Protein AF-A0A0C9TVZ3-F1 (afdb_monomer)

Solvent-accessible surface area (backbone atoms only — not comparable to full-atom values): 5571 Å² total; per-residue (Å²): 134,85,80,77,77,83,85,80,84,79,76,74,79,65,72,85,53,88,72,75,90,47,65,20,92,52,36,73,65,40,35,55,54,34,53,52,57,55,55,73,67,63,85,50,60,73,74,57,40,59,56,57,66,70,55,61,47,39,56,56,42,19,50,74,44,35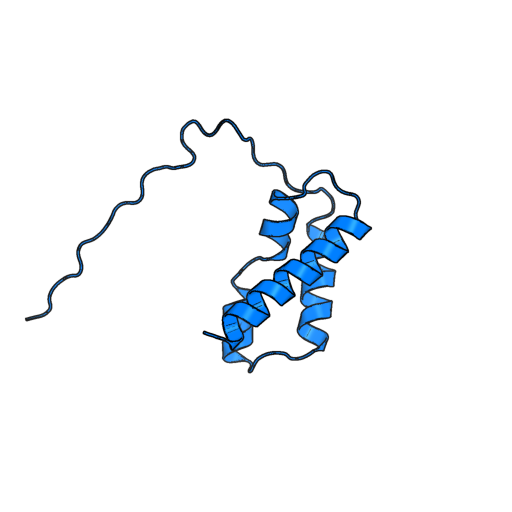,84,59,55,63,71,55,46,40,53,47,24,46,49,48,44,50,53,52,48,51,53,66,75,74,111

Nearest PDB structures (foldseek):
  8h72-assembly1_A  TM=9.235E-01  e=1.021E-03  Dendrothele bispora CBS 962.96
  7ofl-assembly1_B  TM=9.275E-01  e=3.380E-03  Coniophora puteana RWD-64-598 SS2
  8h72-assembly1_B  TM=9.155E-01  e=7.667E-03  Dendrothele bispora CBS 962.96
  4okm-assembly4_D  TM=8.765E-01  e=2.101E-02  Streptomyces pristinaespiralis ATCC 25486
  4okz-assembly3_C  TM=8.724E-01  e=4.200E-02  Streptomyces pristinaespiralis ATCC 25486

pLDDT: mean 92.96, std 8.46, range [46.78, 98.75]

Radius of gyration: 16.87 Å; Cα contacts (8 Å, |Δi|>4): 57; chains: 1; bounding box: 43×24×45 Å

Sequence (91 aa):
KTTMSPMILLPDVLAGCPCMPNISRFHDEVAVEARGWMHSYNPLPPVAQMKFNRDDFPLVTSLTYPTVSRPQLRLCADFTIWFFLFDHITD

Secondary structure (DSSP, 8-state):
---PPPPPPPP-SSTT-S------TTHHHHHHHHHHHHHHT--S-HHHHHHHTTS-HHHHHHHHSTTS-HH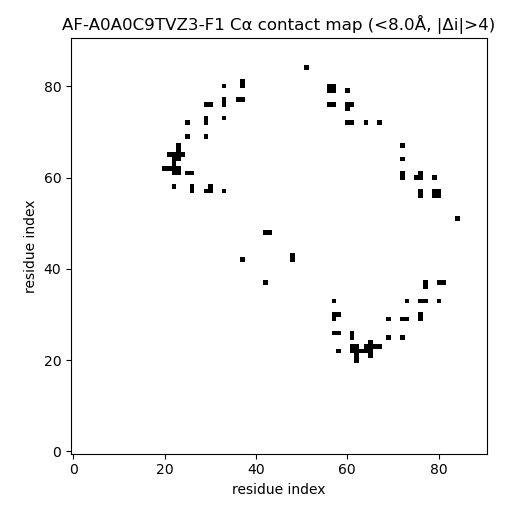HHHHHHHHHHHHHHHHHHH-

Organism: Sphaerobolus stellatus (strain SS14) (NCBI:txid990650)

Mean predicted aligned error: 4.83 Å

Foldseek 3Di:
DDDDDDDDDDDPPVVVPPDDFAFAPLLVVLQVVLLVVVVVVVLDDPVLVVVLVVDRLSRVLRRVPRPDDNVVSNVSSNVSSVVVSVVVVVD

InterPro domains:
  IPR008949 Isoprenoid synthase domain superfamily [G3DSA:1.10.600.10] (3-91)
  IPR008949 Isoprenoid synthase domain superfamily [SSF48576] (24-91)

Structure (mmCIF, N/CA/C/O backbone):
data_AF-A0A0C9TVZ3-F1
#
_entry.id   AF-A0A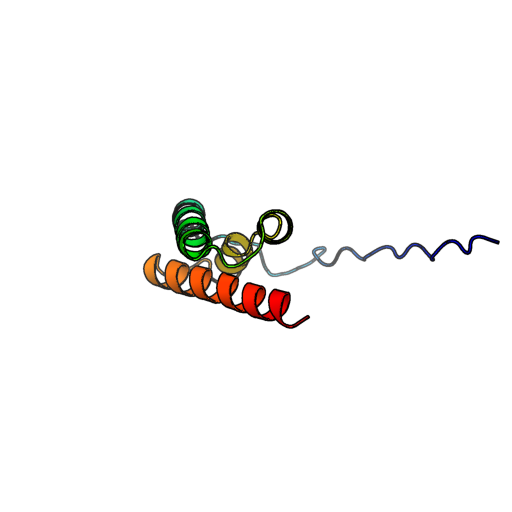0C9TVZ3-F1
#
loop_
_atom_site.group_PDB
_atom_site.id
_atom_site.type_symbol
_atom_site.label_atom_id
_atom_site.label_alt_id
_atom_site.label_comp_id
_atom_site.label_asym_id
_atom_site.label_entity_id
_atom_site.label_seq_id
_atom_site.pdbx_PDB_ins_code
_atom_site.Cartn_x
_atom_site.Cart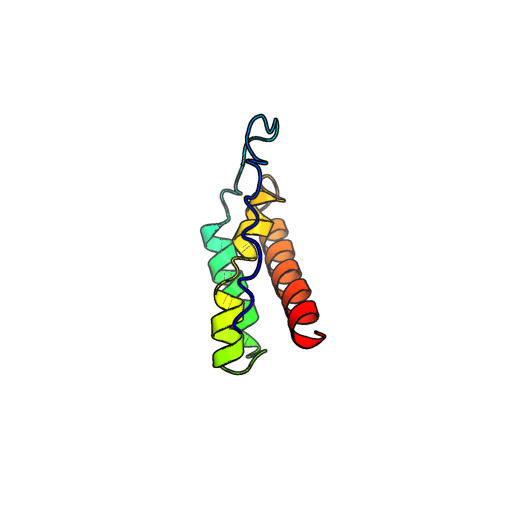n_y
_atom_site.Cartn_z
_atom_site.occupancy
_atom_site.B_iso_or_equiv
_atom_site.auth_seq_id
_atom_site.auth_comp_id
_atom_site.auth_asym_id
_atom_site.auth_atom_id
_atom_site.pdbx_PDB_model_num
ATOM 1 N N . LYS A 1 1 ? 28.423 6.508 32.527 1.00 46.78 1 LYS A N 1
ATOM 2 C CA . LYS A 1 1 ? 27.077 6.340 33.125 1.00 46.78 1 LYS A CA 1
ATOM 3 C C . LYS A 1 1 ? 26.100 6.176 31.974 1.00 46.78 1 LYS A C 1
ATOM 5 O O . LYS A 1 1 ? 25.851 7.150 31.283 1.00 46.78 1 LYS A O 1
ATOM 10 N N . THR A 1 2 ? 25.652 4.955 31.704 1.00 54.81 2 THR A N 1
ATOM 11 C CA . THR A 1 2 ? 24.687 4.671 30.636 1.00 54.81 2 THR A CA 1
ATOM 12 C C . THR A 1 2 ? 23.301 4.975 31.189 1.00 54.81 2 THR A C 1
ATOM 14 O O . THR A 1 2 ? 22.827 4.273 32.078 1.00 54.81 2 THR A O 1
ATOM 17 N N . THR A 1 3 ? 22.690 6.073 30.762 1.00 65.06 3 THR A N 1
ATOM 18 C CA . THR A 1 3 ? 21.290 6.381 31.070 1.00 65.06 3 THR A CA 1
ATOM 19 C C . THR A 1 3 ? 20.406 5.388 30.323 1.00 65.06 3 THR A C 1
ATOM 21 O O . THR A 1 3 ? 20.398 5.390 29.095 1.00 65.06 3 THR A O 1
ATOM 24 N N . MET A 1 4 ? 19.700 4.514 31.047 1.00 72.00 4 MET A N 1
ATOM 25 C CA . MET A 1 4 ? 18.633 3.704 30.458 1.00 72.00 4 MET A CA 1
ATOM 26 C C . MET A 1 4 ? 17.524 4.639 29.978 1.00 72.00 4 MET A C 1
ATOM 28 O O . MET A 1 4 ? 16.993 5.419 30.770 1.00 72.00 4 MET A O 1
ATOM 32 N N . SER A 1 5 ? 17.181 4.562 28.694 1.00 80.06 5 SER A N 1
ATOM 33 C CA . SER A 1 5 ? 15.984 5.219 28.178 1.00 80.06 5 SER A CA 1
ATOM 34 C C . SER A 1 5 ? 14.752 4.645 28.888 1.00 80.06 5 SER A C 1
ATOM 36 O O . SER A 1 5 ? 14.672 3.425 29.059 1.00 80.06 5 SER A O 1
ATOM 38 N N . PRO A 1 6 ? 13.801 5.486 29.326 1.00 84.00 6 PRO A N 1
ATOM 39 C CA . PRO A 1 6 ? 12.586 5.005 29.966 1.00 84.00 6 PRO A CA 1
ATOM 40 C C . PRO A 1 6 ? 11.790 4.136 28.986 1.00 84.00 6 PRO A C 1
ATOM 42 O O . PRO A 1 6 ? 11.572 4.515 27.836 1.00 84.00 6 PRO A O 1
ATOM 45 N N . MET A 1 7 ? 11.370 2.958 29.445 1.00 88.44 7 MET A N 1
ATOM 46 C CA . MET A 1 7 ? 10.497 2.068 28.685 1.00 88.44 7 MET A CA 1
ATOM 47 C C . MET A 1 7 ? 9.068 2.613 28.743 1.00 88.44 7 MET A C 1
ATOM 49 O O . MET A 1 7 ? 8.523 2.804 29.829 1.00 88.44 7 MET A O 1
ATOM 53 N N . ILE A 1 8 ? 8.472 2.869 27.581 1.00 91.81 8 ILE A N 1
ATOM 54 C CA . ILE A 1 8 ? 7.083 3.320 27.456 1.00 91.81 8 ILE A CA 1
ATOM 55 C C . ILE A 1 8 ? 6.237 2.114 27.045 1.00 91.81 8 ILE A C 1
ATOM 57 O O . ILE A 1 8 ? 6.523 1.477 26.033 1.00 91.81 8 ILE A O 1
ATOM 61 N N . LEU A 1 9 ? 5.201 1.804 27.825 1.00 93.69 9 LEU A N 1
ATOM 62 C CA . LEU A 1 9 ? 4.196 0.808 27.460 1.00 93.69 9 LEU A CA 1
ATOM 63 C C . LEU A 1 9 ? 3.104 1.493 26.631 1.00 93.69 9 LEU A C 1
ATOM 65 O O . LEU A 1 9 ? 2.467 2.431 27.112 1.00 93.69 9 LEU A O 1
ATOM 69 N N . LEU A 1 10 ? 2.890 1.033 25.398 1.00 93.25 10 LEU A N 1
ATOM 70 C CA . LEU A 1 10 ? 1.772 1.507 24.584 1.00 93.25 10 LEU A CA 1
ATOM 71 C C . LEU A 1 10 ? 0.454 0.929 25.129 1.00 93.25 10 LEU A C 1
ATOM 73 O O . LEU A 1 10 ? 0.414 -0.260 25.458 1.00 93.25 10 LEU A O 1
ATOM 77 N N . PRO A 1 11 ? -0.619 1.735 25.236 1.00 93.56 11 PRO A N 1
ATOM 78 C CA . PRO A 1 11 ? -1.933 1.214 25.584 1.00 93.56 11 PRO A CA 1
ATOM 79 C C . PRO A 1 11 ? -2.470 0.319 24.462 1.00 93.56 11 PRO A C 1
ATOM 81 O O . PRO A 1 11 ? -2.120 0.491 23.293 1.00 93.56 11 PRO A O 1
ATOM 84 N N . ASP A 1 12 ? -3.362 -0.609 24.809 1.00 91.50 12 ASP A N 1
ATOM 85 C CA . ASP A 1 12 ? -4.128 -1.347 23.808 1.00 91.50 12 ASP A CA 1
ATOM 86 C C . ASP A 1 12 ? -5.151 -0.405 23.159 1.00 91.50 12 ASP A C 1
ATOM 88 O O . ASP A 1 12 ? -6.214 -0.130 23.711 1.00 91.50 12 ASP A O 1
ATOM 92 N N . VAL A 1 13 ? -4.796 0.123 21.988 1.00 89.19 13 VAL A N 1
ATOM 93 C CA . VAL A 1 13 ? -5.647 1.029 21.202 1.00 89.19 13 VAL A CA 1
ATOM 94 C C . VAL A 1 13 ? -6.730 0.296 20.407 1.00 89.19 13 VAL A C 1
ATOM 96 O O . VAL A 1 13 ? -7.593 0.941 19.814 1.00 89.19 13 VAL A O 1
ATOM 99 N N . LEU A 1 14 ? -6.687 -1.039 20.370 1.00 89.06 14 LEU A N 1
ATOM 100 C CA . LEU A 1 14 ? -7.688 -1.865 19.698 1.00 89.06 14 LEU A CA 1
ATOM 101 C C . LEU A 1 14 ? -8.775 -2.340 20.669 1.00 89.06 14 LEU A C 1
ATOM 103 O O . LEU A 1 14 ? -9.880 -2.666 20.226 1.00 89.06 14 LEU A O 1
ATOM 107 N N . ALA A 1 15 ? -8.503 -2.329 21.977 1.00 91.50 15 ALA A N 1
ATOM 108 C CA . ALA A 1 15 ? -9.491 -2.599 23.014 1.00 91.50 15 ALA A CA 1
ATOM 109 C C . ALA A 1 15 ? -10.711 -1.671 22.868 1.00 91.50 15 ALA A C 1
ATOM 111 O O . ALA A 1 15 ? -10.640 -0.464 23.089 1.00 91.50 15 ALA A O 1
ATOM 112 N N . GLY A 1 16 ? -11.856 -2.249 22.497 1.00 87.19 16 GLY A N 1
ATOM 113 C CA . GLY A 1 16 ? -13.106 -1.509 22.314 1.00 87.19 16 GLY A CA 1
ATOM 114 C C . GLY A 1 16 ? -13.208 -0.722 21.003 1.00 87.19 16 GLY A C 1
ATOM 115 O O . GLY A 1 16 ? -14.128 0.083 20.865 1.00 87.19 16 GLY A O 1
ATOM 116 N N . CYS A 1 17 ? -12.311 -0.944 20.036 1.00 87.00 17 CYS A N 1
ATOM 117 C CA . CYS A 1 17 ? -12.423 -0.321 18.720 1.00 87.00 17 CYS A CA 1
ATOM 118 C C . CYS A 1 17 ? -13.727 -0.775 18.025 1.00 87.00 17 CYS A C 1
ATOM 120 O O . CYS A 1 17 ? -13.910 -1.975 17.807 1.00 87.00 17 CYS A O 1
ATOM 122 N N . PRO A 1 18 ? -14.638 0.147 17.650 1.00 89.31 18 PRO A N 1
ATOM 123 C CA . PRO A 1 18 ? -15.896 -0.212 16.989 1.00 89.31 18 PRO A CA 1
ATOM 124 C C . PRO A 1 18 ? -15.690 -0.639 15.527 1.00 89.31 18 PRO A C 1
ATOM 126 O O . PRO A 1 18 ? -16.589 -1.211 14.910 1.00 89.31 18 PRO A O 1
ATOM 129 N N . CYS A 1 19 ? -14.520 -0.343 14.958 1.00 84.00 19 CYS A N 1
ATOM 130 C CA . CYS A 1 19 ? -14.180 -0.656 13.581 1.00 84.00 19 CYS A CA 1
ATOM 131 C C . CYS A 1 19 ? -13.629 -2.081 13.498 1.00 84.00 19 CYS A C 1
ATOM 133 O O . CYS A 1 19 ? -12.478 -2.335 13.852 1.00 84.00 19 CYS A O 1
ATOM 135 N N . MET A 1 20 ? -14.440 -3.007 12.989 1.00 85.38 20 MET A N 1
ATOM 136 C CA . MET A 1 20 ? -13.970 -4.354 12.675 1.00 85.38 20 MET A CA 1
ATOM 137 C C . MET A 1 20 ? -13.013 -4.306 11.477 1.00 85.38 20 MET A C 1
ATOM 139 O O . MET A 1 20 ? -13.385 -3.748 10.439 1.00 85.38 20 MET A O 1
ATOM 143 N N . PRO A 1 21 ? -11.809 -4.899 11.576 1.00 85.81 21 PRO A N 1
ATOM 144 C CA . PRO A 1 21 ? -10.904 -4.989 10.443 1.00 85.81 21 PRO A CA 1
ATOM 145 C C . PRO A 1 21 ? -11.579 -5.726 9.289 1.00 85.81 21 PRO A C 1
ATOM 147 O O . PRO A 1 21 ? -12.135 -6.811 9.462 1.00 85.81 21 PRO A O 1
ATOM 150 N N . ASN A 1 22 ? -11.511 -5.137 8.103 1.00 93.69 22 ASN A N 1
ATOM 151 C CA . ASN A 1 22 ? -11.929 -5.768 6.865 1.00 93.69 22 ASN A CA 1
ATOM 152 C C . ASN A 1 22 ? -10.807 -5.567 5.856 1.00 93.69 22 ASN A C 1
ATOM 154 O O . ASN A 1 22 ? -10.290 -4.460 5.725 1.00 93.69 22 ASN A O 1
ATOM 158 N N . ILE A 1 23 ? -10.428 -6.632 5.164 1.00 97.50 23 ILE A N 1
ATOM 159 C CA . ILE A 1 23 ? -9.397 -6.599 4.136 1.00 97.50 23 ILE A CA 1
ATOM 160 C C . ILE A 1 23 ? -10.052 -6.838 2.784 1.00 97.50 23 ILE A C 1
ATOM 162 O O . ILE A 1 23 ? -10.937 -7.685 2.647 1.00 97.50 23 ILE A O 1
ATOM 166 N N . SER A 1 24 ? -9.628 -6.091 1.767 1.00 98.00 24 SER A N 1
ATOM 167 C CA . SER A 1 24 ? -10.113 -6.343 0.416 1.00 98.00 24 SER A CA 1
ATOM 168 C C . SER A 1 24 ? -9.807 -7.775 -0.026 1.00 98.00 24 SER A C 1
ATOM 170 O O . SER A 1 24 ? -8.674 -8.240 0.073 1.00 98.00 24 SER A O 1
ATOM 172 N N . ARG A 1 25 ? -10.799 -8.451 -0.618 1.00 98.12 25 ARG A N 1
ATOM 173 C CA . ARG A 1 25 ? -10.636 -9.790 -1.219 1.00 98.12 25 ARG A CA 1
ATOM 174 C C . ARG A 1 25 ? -9.603 -9.846 -2.351 1.00 98.12 25 ARG A C 1
ATOM 176 O O . ARG A 1 25 ? -9.211 -10.928 -2.761 1.00 98.12 25 ARG A O 1
ATOM 183 N N . PHE A 1 26 ? -9.222 -8.687 -2.888 1.00 98.50 26 PHE A N 1
ATOM 184 C CA . PHE A 1 26 ? -8.247 -8.549 -3.968 1.00 98.50 26 PHE A CA 1
ATOM 185 C C . PHE A 1 26 ? -6.822 -8.283 -3.447 1.00 98.50 26 PHE A C 1
ATOM 187 O O . PHE A 1 26 ? -5.934 -7.986 -4.242 1.00 98.50 26 PHE A O 1
ATOM 194 N N . HIS A 1 27 ? -6.598 -8.350 -2.127 1.00 98.25 27 HIS A N 1
ATOM 195 C CA . HIS A 1 27 ? -5.319 -8.018 -1.496 1.00 98.25 27 HIS A CA 1
ATOM 196 C C . HIS A 1 27 ? -4.140 -8.785 -2.102 1.00 98.25 27 HIS A C 1
ATOM 198 O O . HIS A 1 27 ? -3.201 -8.155 -2.583 1.00 98.25 27 HIS A O 1
ATOM 204 N N . ASP A 1 28 ? -4.206 -10.118 -2.119 1.00 98.19 28 ASP A N 1
ATOM 205 C CA . ASP A 1 28 ? -3.064 -10.956 -2.498 1.00 98.19 28 ASP A CA 1
ATOM 206 C C . ASP A 1 28 ? -2.597 -10.674 -3.933 1.00 98.19 28 ASP A C 1
ATOM 208 O O . ASP A 1 28 ? -1.405 -10.482 -4.182 1.00 98.19 28 ASP A O 1
ATOM 212 N N . GLU A 1 29 ? -3.536 -10.582 -4.882 1.00 98.06 29 GLU A N 1
ATOM 213 C CA . GLU A 1 29 ? -3.209 -10.296 -6.282 1.00 98.06 29 GLU A CA 1
ATOM 214 C C . GLU A 1 29 ? -2.677 -8.869 -6.477 1.00 98.06 29 GLU A C 1
ATOM 216 O O . GLU A 1 29 ? -1.659 -8.674 -7.146 1.00 98.06 29 GLU A O 1
ATOM 221 N N . VAL A 1 30 ? -3.307 -7.868 -5.851 1.00 98.44 30 VAL A N 1
ATOM 222 C CA . VAL A 1 30 ? -2.895 -6.467 -5.992 1.00 98.44 30 VAL A CA 1
ATOM 223 C C . VAL A 1 30 ? -1.538 -6.233 -5.335 1.00 98.44 30 VAL A C 1
ATOM 225 O O . VAL A 1 30 ? -0.715 -5.505 -5.893 1.00 98.44 30 VAL A O 1
ATOM 228 N N . ALA A 1 31 ? -1.267 -6.868 -4.194 1.00 97.94 31 ALA A N 1
ATOM 229 C CA . ALA A 1 31 ? 0.000 -6.739 -3.487 1.00 97.94 31 ALA A CA 1
ATOM 230 C C . ALA A 1 31 ? 1.181 -7.239 -4.326 1.00 97.94 31 ALA A C 1
ATOM 232 O O . ALA A 1 31 ? 2.199 -6.548 -4.420 1.00 97.94 31 ALA A O 1
ATOM 233 N N . VAL A 1 32 ? 1.038 -8.399 -4.976 1.00 97.94 32 VAL A N 1
ATOM 234 C CA . VAL A 1 32 ? 2.071 -8.952 -5.868 1.00 97.94 32 VAL A CA 1
ATOM 235 C C . VAL A 1 32 ? 2.330 -8.013 -7.041 1.00 97.94 32 VAL A C 1
ATOM 237 O O . VAL A 1 32 ? 3.477 -7.635 -7.288 1.00 97.94 32 VAL A O 1
ATOM 240 N N . GLU A 1 33 ? 1.272 -7.584 -7.729 1.00 98.19 33 GLU A N 1
ATOM 241 C CA . GLU A 1 33 ? 1.403 -6.668 -8.861 1.00 98.19 33 GLU A CA 1
ATOM 242 C C . GLU 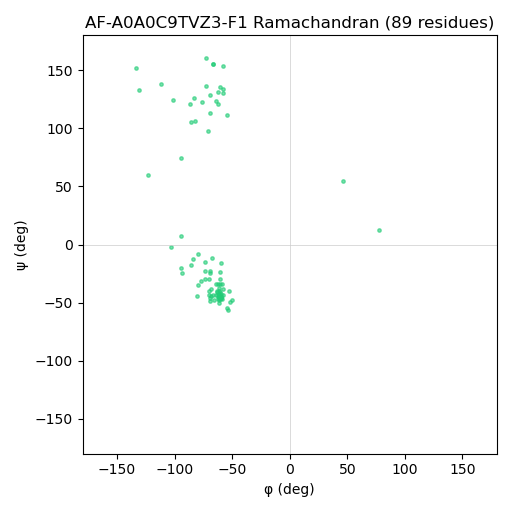A 1 33 ? 2.037 -5.326 -8.422 1.00 98.19 33 GLU A C 1
ATOM 244 O O . GLU A 1 33 ? 2.756 -4.693 -9.195 1.00 98.19 33 GLU A O 1
ATOM 249 N N . ALA A 1 34 ? 1.774 -4.846 -7.194 1.00 97.75 34 ALA A N 1
ATOM 250 C CA . ALA A 1 34 ? 2.097 -3.463 -6.781 1.00 97.75 34 ALA A CA 1
ATOM 251 C C . ALA A 1 34 ? 3.560 -3.366 -6.408 1.00 97.75 34 ALA A C 1
ATOM 253 O O . ALA A 1 34 ? 4.292 -2.502 -6.891 1.00 97.75 34 ALA A O 1
ATOM 254 N N . ARG A 1 35 ? 4.010 -4.366 -5.650 1.00 95.94 35 ARG A N 1
ATOM 255 C CA . ARG A 1 35 ? 5.426 -4.583 -5.380 1.00 95.94 35 ARG A CA 1
ATOM 256 C C . ARG A 1 35 ? 6.189 -4.804 -6.684 1.00 95.94 35 ARG A C 1
ATOM 258 O O . ARG A 1 35 ? 7.215 -4.167 -6.880 1.00 95.94 35 ARG A O 1
ATOM 265 N N . GLY A 1 36 ? 5.683 -5.645 -7.591 1.00 96.06 36 GLY A N 1
ATOM 266 C CA . GLY A 1 36 ? 6.323 -5.898 -8.887 1.00 96.06 36 GLY A CA 1
ATOM 267 C C . GLY A 1 36 ? 6.493 -4.629 -9.726 1.00 96.06 36 GLY A C 1
ATOM 268 O O . GLY A 1 36 ? 7.586 -4.354 -10.223 1.00 96.06 36 GLY A O 1
ATOM 269 N N . TRP A 1 37 ? 5.436 -3.821 -9.825 1.00 96.25 37 TRP A N 1
ATOM 270 C CA . TRP A 1 37 ? 5.477 -2.541 -10.526 1.00 96.25 37 TRP A CA 1
ATOM 271 C C . TRP A 1 37 ? 6.467 -1.567 -9.880 1.00 96.25 37 TRP A C 1
ATOM 273 O O . TRP A 1 37 ? 7.323 -1.039 -10.587 1.00 96.25 37 TRP A O 1
ATOM 283 N N . MET A 1 38 ? 6.453 -1.405 -8.552 1.00 94.38 38 MET A N 1
ATOM 284 C CA . MET A 1 38 ? 7.425 -0.548 -7.862 1.00 94.38 38 MET A CA 1
ATOM 285 C C . MET A 1 38 ? 8.870 -1.031 -8.061 1.00 94.38 38 MET A C 1
ATOM 287 O O . MET A 1 38 ? 9.758 -0.243 -8.384 1.00 94.38 38 MET A O 1
ATOM 291 N N . HIS A 1 39 ? 9.115 -2.336 -7.935 1.00 93.50 39 HIS A N 1
ATOM 292 C CA . HIS A 1 39 ? 10.440 -2.924 -8.131 1.00 93.50 39 HIS A CA 1
ATOM 293 C C . HIS A 1 39 ? 10.990 -2.705 -9.541 1.00 93.50 39 HIS A C 1
ATOM 295 O O . HIS A 1 39 ? 12.204 -2.569 -9.693 1.00 93.50 39 HIS A O 1
ATOM 301 N N . SER A 1 40 ? 10.126 -2.611 -10.556 1.00 95.81 40 SER A N 1
ATOM 302 C CA . SER A 1 40 ? 10.554 -2.379 -11.941 1.00 95.81 40 SER A CA 1
ATOM 303 C C . SER A 1 40 ? 11.319 -1.060 -12.135 1.00 95.81 40 SER A C 1
ATOM 305 O O . SER A 1 40 ? 12.150 -0.967 -13.038 1.00 95.81 40 SER A O 1
ATOM 307 N N . TYR A 1 41 ? 11.112 -0.072 -11.256 1.00 95.19 41 TYR A N 1
ATOM 308 C CA . TYR A 1 41 ? 11.805 1.218 -11.309 1.00 95.19 41 TYR A CA 1
ATOM 309 C C . TYR A 1 41 ? 13.183 1.208 -10.643 1.00 95.19 41 TYR A C 1
ATOM 311 O O . TYR A 1 41 ? 13.940 2.152 -10.839 1.00 95.19 41 TYR A O 1
ATOM 319 N N . ASN A 1 42 ? 13.520 0.167 -9.871 1.00 94.19 42 ASN A N 1
ATOM 320 C CA . ASN A 1 42 ? 14.732 0.111 -9.042 1.00 94.19 42 ASN A CA 1
ATOM 321 C C . ASN A 1 42 ? 14.952 1.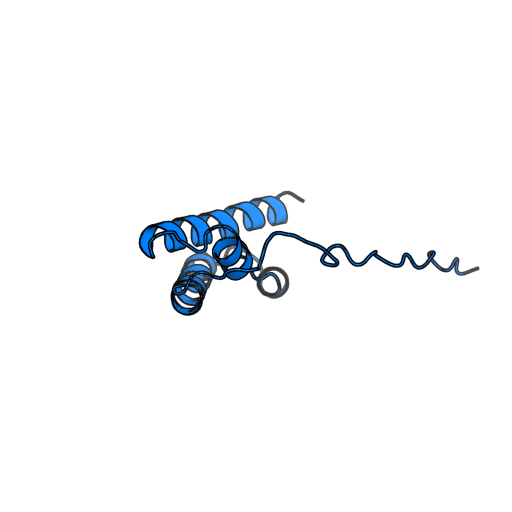413 -8.236 1.00 94.19 42 ASN A C 1
ATOM 323 O O . ASN A 1 42 ? 16.009 2.036 -8.350 1.00 94.19 42 ASN A O 1
ATOM 327 N N . PRO A 1 43 ? 13.953 1.857 -7.449 1.00 92.81 43 PRO A N 1
ATOM 328 C CA . PRO A 1 43 ? 13.926 3.212 -6.894 1.00 92.81 43 PRO A CA 1
ATOM 329 C C . PRO A 1 43 ? 14.993 3.462 -5.822 1.00 92.81 43 PRO A C 1
ATOM 331 O O . PRO A 1 43 ? 15.338 4.609 -5.553 1.00 92.81 43 PRO A O 1
ATOM 334 N N . LEU A 1 44 ? 15.487 2.400 -5.1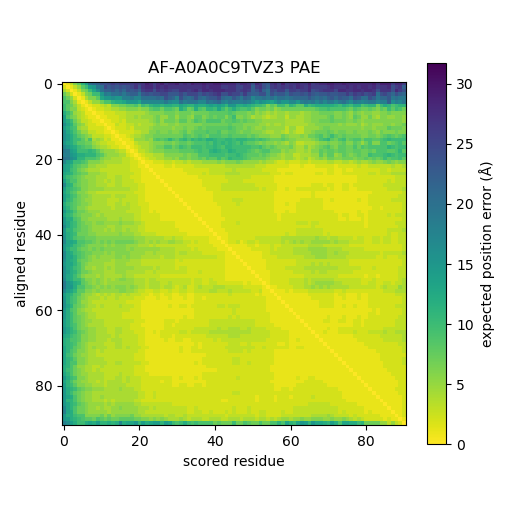80 1.00 94.81 44 LEU A N 1
ATOM 335 C CA . LEU A 1 44 ? 16.350 2.472 -4.009 1.00 94.81 44 LEU A CA 1
ATOM 336 C C . LEU A 1 44 ? 17.551 1.523 -4.143 1.00 94.81 44 LEU A C 1
ATOM 338 O O . LEU A 1 44 ? 17.434 0.452 -4.747 1.00 94.81 44 LEU A O 1
ATOM 342 N N . PRO A 1 45 ? 18.697 1.842 -3.509 1.00 94.88 45 PRO A N 1
ATOM 343 C CA . PRO A 1 45 ? 19.795 0.894 -3.353 1.00 94.88 45 PRO A CA 1
ATOM 344 C C . PRO A 1 45 ? 19.352 -0.383 -2.611 1.00 94.88 45 PRO A C 1
ATOM 346 O O . PRO A 1 45 ? 18.469 -0.307 -1.752 1.00 94.88 45 PRO A O 1
ATOM 349 N N . PRO A 1 46 ? 20.004 -1.544 -2.824 1.00 94.44 46 PRO A N 1
ATOM 350 C CA . PRO A 1 46 ? 19.527 -2.838 -2.317 1.00 94.44 46 PRO A CA 1
ATOM 351 C C . PRO A 1 46 ? 19.224 -2.890 -0.811 1.00 94.44 46 PRO A C 1
ATOM 353 O O . PRO A 1 46 ? 18.229 -3.476 -0.393 1.00 94.44 46 PRO A O 1
ATOM 356 N N . VAL A 1 47 ? 20.054 -2.249 0.019 1.00 94.75 47 VAL A N 1
ATOM 357 C CA . VAL A 1 47 ? 19.860 -2.222 1.480 1.00 94.75 47 VAL A CA 1
ATOM 358 C C . VAL A 1 47 ? 18.646 -1.380 1.877 1.00 94.75 47 VAL A C 1
ATOM 360 O O . VAL A 1 47 ? 17.904 -1.771 2.776 1.00 94.75 47 VAL A O 1
ATOM 363 N N . ALA A 1 48 ? 18.437 -0.239 1.218 1.00 93.44 48 ALA A N 1
ATOM 364 C CA . ALA A 1 48 ? 17.284 0.624 1.459 1.00 93.44 48 ALA A CA 1
ATOM 365 C C . ALA A 1 48 ? 16.000 -0.041 0.949 1.00 93.44 48 ALA A C 1
ATOM 367 O O . ALA A 1 48 ? 15.029 -0.128 1.693 1.00 93.44 48 ALA A O 1
ATOM 368 N N . GLN A 1 49 ? 16.039 -0.646 -0.243 1.00 93.75 49 GLN A N 1
ATOM 369 C CA . GLN A 1 49 ? 14.920 -1.416 -0.786 1.00 93.75 49 GLN A CA 1
ATOM 370 C C . GLN A 1 49 ? 14.511 -2.568 0.142 1.00 93.75 49 GLN A C 1
ATOM 372 O O . GLN A 1 49 ? 13.327 -2.777 0.383 1.00 93.75 49 GLN A O 1
ATOM 377 N N . MET A 1 50 ? 15.476 -3.304 0.702 1.00 92.50 50 MET A N 1
ATOM 378 C CA . MET A 1 50 ? 15.188 -4.381 1.654 1.00 92.50 50 MET A CA 1
ATOM 379 C C . MET A 1 50 ? 14.485 -3.863 2.916 1.00 92.50 50 MET A C 1
ATOM 381 O O . MET A 1 50 ? 13.627 -4.560 3.451 1.00 92.50 50 MET A O 1
ATOM 385 N N . LYS A 1 51 ? 14.856 -2.675 3.412 1.00 92.56 51 LYS A N 1
ATOM 386 C CA . LYS A 1 51 ? 14.188 -2.052 4.564 1.00 92.56 51 LYS A CA 1
ATOM 387 C C . LYS A 1 51 ? 12.776 -1.606 4.199 1.00 92.56 51 LYS A C 1
ATOM 389 O O . LYS A 1 51 ? 11.854 -1.991 4.901 1.00 92.56 51 LYS A O 1
ATOM 394 N N . PHE A 1 52 ? 12.628 -0.897 3.084 1.00 93.12 52 PHE A N 1
ATOM 395 C CA . PHE A 1 52 ? 11.345 -0.413 2.576 1.00 93.12 52 PHE A CA 1
ATOM 396 C C . PHE A 1 52 ? 10.352 -1.558 2.326 1.00 93.12 52 PHE A C 1
ATOM 398 O O . PHE A 1 52 ? 9.181 -1.467 2.659 1.00 93.12 52 PHE A O 1
ATOM 405 N N . ASN A 1 53 ? 10.835 -2.701 1.832 1.00 90.88 53 ASN A N 1
ATOM 406 C CA . ASN A 1 53 ? 10.018 -3.895 1.614 1.00 90.88 53 ASN A CA 1
ATOM 407 C C . ASN A 1 53 ? 9.505 -4.572 2.898 1.00 90.88 53 ASN A C 1
ATOM 409 O O . ASN A 1 53 ? 8.694 -5.493 2.796 1.00 90.88 53 ASN A O 1
ATOM 413 N N . ARG A 1 54 ? 10.005 -4.201 4.086 1.00 92.12 54 ARG A N 1
ATOM 414 C CA . ARG A 1 54 ? 9.453 -4.708 5.355 1.00 92.12 54 ARG A CA 1
ATOM 415 C C . ARG A 1 54 ? 8.109 -4.072 5.676 1.00 92.12 54 ARG A C 1
ATOM 417 O O . ARG A 1 54 ? 7.334 -4.675 6.414 1.00 92.12 54 ARG A O 1
ATOM 424 N N . ASP A 1 55 ? 7.852 -2.897 5.118 1.00 91.94 55 ASP A N 1
ATOM 425 C CA . ASP A 1 55 ? 6.588 -2.204 5.263 1.00 91.94 55 ASP A CA 1
ATOM 426 C C . ASP A 1 55 ? 5.595 -2.756 4.234 1.00 91.94 55 ASP A C 1
ATOM 428 O O . ASP A 1 55 ? 5.868 -2.830 3.032 1.00 91.94 55 ASP A O 1
ATOM 432 N N . ASP A 1 56 ? 4.424 -3.185 4.705 1.00 93.25 56 ASP A N 1
ATOM 433 C CA . ASP A 1 56 ? 3.399 -3.763 3.838 1.00 93.25 56 ASP A CA 1
ATOM 434 C C . ASP A 1 56 ? 2.383 -2.703 3.393 1.00 93.25 56 ASP A C 1
ATOM 436 O O . ASP A 1 56 ? 1.243 -2.639 3.864 1.00 93.25 56 ASP A O 1
ATOM 440 N N . PHE A 1 57 ? 2.807 -1.838 2.469 1.00 96.69 57 PHE A N 1
ATOM 441 C CA . PHE A 1 57 ? 1.942 -0.783 1.936 1.00 96.69 57 PHE A CA 1
ATOM 442 C C . PHE A 1 57 ? 0.679 -1.320 1.230 1.00 96.69 57 PHE A C 1
ATOM 444 O O . PHE A 1 57 ? -0.408 -0.791 1.467 1.00 96.69 57 PHE A O 1
ATOM 451 N N . PRO A 1 58 ? 0.733 -2.401 0.426 1.00 97.00 58 PRO A N 1
ATOM 452 C CA . PRO A 1 58 ? -0.488 -3.003 -0.106 1.00 97.00 58 PRO A CA 1
ATOM 453 C C . PRO A 1 58 ? -1.475 -3.478 0.968 1.00 97.00 58 PRO A C 1
ATOM 455 O O . PRO A 1 58 ? -2.690 -3.396 0.752 1.00 97.00 58 PRO A O 1
ATOM 458 N N . LEU A 1 59 ? -0.990 -3.964 2.118 1.00 97.31 59 LEU A N 1
ATOM 459 C CA . LEU A 1 59 ? -1.851 -4.359 3.235 1.00 97.31 59 LEU A CA 1
ATOM 460 C C . LEU A 1 59 ? -2.580 -3.152 3.829 1.00 97.31 59 LEU A C 1
ATOM 462 O O . LEU A 1 59 ? -3.804 -3.213 3.973 1.00 97.31 59 LEU A O 1
ATOM 466 N N . VAL A 1 60 ? -1.884 -2.040 4.105 1.00 96.50 60 VAL A N 1
ATOM 467 C CA . VAL A 1 60 ? -2.557 -0.839 4.640 1.00 96.50 60 VAL A CA 1
ATOM 468 C C . VAL A 1 60 ? -3.596 -0.298 3.658 1.00 96.50 60 VAL A C 1
ATOM 470 O O . VAL A 1 60 ? -4.716 0.023 4.064 1.00 96.50 60 VAL A O 1
ATOM 473 N N . THR A 1 61 ? -3.296 -0.291 2.355 1.00 98.00 61 THR A N 1
ATOM 474 C CA . THR A 1 61 ? -4.269 0.103 1.327 1.00 98.00 61 THR A CA 1
ATOM 475 C C . THR A 1 61 ? -5.486 -0.828 1.331 1.00 98.00 61 THR A C 1
ATOM 477 O O . THR A 1 61 ? -6.623 -0.361 1.268 1.00 98.00 61 THR A O 1
ATOM 480 N N . SER A 1 62 ? -5.273 -2.141 1.455 1.00 98.31 62 SER A N 1
ATOM 481 C CA . SER A 1 62 ? -6.346 -3.150 1.430 1.00 98.31 62 SER A CA 1
ATOM 482 C C . SER A 1 62 ? -7.243 -3.121 2.668 1.00 98.31 62 SER A C 1
ATOM 484 O O . SER A 1 62 ? -8.424 -3.452 2.555 1.00 98.31 62 SER A O 1
ATOM 486 N N . LEU A 1 63 ? -6.703 -2.716 3.820 1.00 96.94 63 LEU A N 1
ATOM 487 C CA . LEU A 1 63 ? -7.461 -2.476 5.053 1.00 96.94 63 LEU A CA 1
ATOM 488 C C . LEU A 1 63 ? -8.221 -1.140 5.018 1.00 96.94 63 LEU A C 1
ATOM 490 O O . LEU A 1 63 ? -9.297 -1.024 5.599 1.00 96.94 63 LEU A O 1
ATOM 494 N N . THR A 1 64 ? -7.680 -0.137 4.319 1.00 96.44 64 THR A N 1
ATOM 495 C CA . THR A 1 64 ? -8.288 1.202 4.200 1.00 96.44 64 THR A CA 1
ATOM 496 C C . THR A 1 64 ? -9.415 1.231 3.164 1.00 96.44 64 THR A C 1
ATOM 498 O O . THR A 1 64 ? 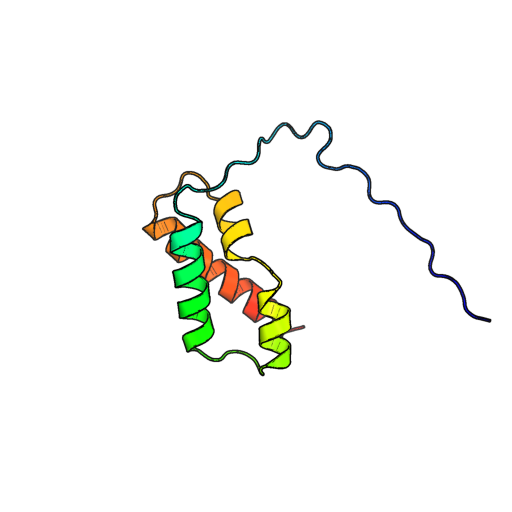-10.421 1.914 3.354 1.00 96.44 64 THR A O 1
ATOM 501 N N . TYR A 1 65 ? -9.283 0.457 2.083 1.00 97.12 65 TYR A N 1
ATOM 502 C CA . TYR A 1 65 ? -10.244 0.403 0.976 1.00 97.12 65 TYR A CA 1
ATOM 503 C C . TYR A 1 65 ? -10.777 -1.022 0.734 1.00 97.12 65 TYR A C 1
ATOM 505 O O . TYR A 1 65 ? -10.630 -1.565 -0.362 1.00 97.12 65 TYR A O 1
ATOM 513 N N . PRO A 1 66 ? -11.426 -1.670 1.717 1.00 97.50 66 PRO A N 1
ATOM 514 C CA . PRO A 1 66 ? -11.755 -3.091 1.611 1.00 97.50 66 PRO A CA 1
ATOM 515 C C . PRO A 1 66 ? -12.837 -3.413 0.571 1.00 97.50 66 PRO A C 1
ATOM 517 O O . PRO A 1 66 ? -12.892 -4.525 0.048 1.00 97.50 66 PRO A O 1
ATOM 520 N N . THR A 1 67 ? -13.706 -2.454 0.249 1.00 97.31 67 THR A N 1
ATOM 521 C CA . THR A 1 67 ? -14.900 -2.673 -0.585 1.00 97.31 67 THR A CA 1
ATOM 522 C C . THR A 1 67 ? -14.765 -2.172 -2.021 1.00 97.31 67 THR A C 1
ATOM 524 O O . THR A 1 67 ? -15.693 -2.346 -2.813 1.00 97.31 67 THR A O 1
ATOM 527 N N . VAL A 1 68 ? -13.637 -1.551 -2.379 1.00 98.25 68 VAL A N 1
ATOM 528 C CA . VAL A 1 68 ? -13.444 -1.006 -3.728 1.00 98.25 68 VAL A CA 1
ATOM 529 C C . VAL A 1 68 ? -13.224 -2.119 -4.753 1.00 98.25 68 VAL A C 1
ATOM 531 O O . VAL A 1 68 ? -12.882 -3.259 -4.427 1.00 98.25 68 VAL A O 1
ATOM 534 N N . SER A 1 69 ? -13.432 -1.790 -6.025 1.00 98.62 69 SER A N 1
ATOM 535 C CA . SER A 1 69 ? -13.142 -2.721 -7.115 1.00 98.62 69 SER A CA 1
ATOM 536 C C . SER A 1 69 ? -11.639 -2.996 -7.228 1.00 98.62 69 SER A C 1
ATOM 538 O O . SER A 1 69 ? -10.814 -2.156 -6.870 1.00 98.62 69 SER A O 1
ATOM 540 N N . ARG A 1 70 ? -11.266 -4.149 -7.793 1.00 98.38 70 ARG A N 1
ATOM 541 C CA . ARG A 1 70 ? -9.861 -4.512 -8.033 1.00 98.38 70 ARG A CA 1
ATOM 542 C C . ARG A 1 70 ? -9.060 -3.407 -8.747 1.00 98.38 70 ARG A C 1
ATOM 544 O O . ARG A 1 70 ? -7.985 -3.085 -8.251 1.00 98.38 70 ARG A O 1
ATOM 551 N N . PRO A 1 71 ? -9.536 -2.776 -9.847 1.00 98.62 71 PRO A N 1
ATOM 552 C CA . PRO A 1 71 ? -8.773 -1.711 -10.507 1.00 98.62 71 PRO A CA 1
ATOM 553 C C . PRO A 1 71 ? -8.564 -0.470 -9.630 1.00 98.62 71 PRO A C 1
ATOM 555 O O . PRO A 1 71 ? -7.517 0.165 -9.704 1.00 98.62 71 PRO A O 1
ATOM 558 N N . GLN A 1 72 ? -9.536 -0.132 -8.778 1.00 98.69 72 GLN A N 1
ATOM 559 C CA . GLN A 1 72 ? -9.389 0.970 -7.823 1.00 98.69 72 GLN A CA 1
ATOM 560 C C . GLN A 1 72 ? -8.378 0.614 -6.736 1.00 98.69 72 GLN A C 1
ATOM 562 O O . GLN A 1 72 ? -7.489 1.413 -6.459 1.00 98.69 72 GLN A O 1
ATOM 567 N N . LEU A 1 73 ? -8.466 -0.596 -6.171 1.00 98.75 73 LEU A N 1
ATOM 568 C CA . LEU A 1 73 ? -7.511 -1.052 -5.163 1.00 98.75 73 LEU A CA 1
ATOM 569 C C . LEU A 1 73 ? -6.087 -1.058 -5.722 1.00 98.75 73 LEU A C 1
ATOM 571 O O . LEU A 1 73 ? -5.165 -0.602 -5.055 1.00 98.75 73 LEU A O 1
ATOM 575 N N . ARG A 1 74 ? -5.933 -1.524 -6.964 1.00 98.56 74 ARG A N 1
ATOM 576 C CA . ARG A 1 74 ? -4.674 -1.510 -7.706 1.00 98.56 74 ARG A CA 1
ATOM 577 C C . ARG A 1 74 ? -4.064 -0.113 -7.773 1.00 98.56 74 ARG A C 1
ATOM 579 O O . ARG A 1 74 ? -2.924 0.071 -7.360 1.00 98.56 74 ARG A O 1
ATOM 586 N N . LEU A 1 75 ? -4.841 0.854 -8.259 1.00 98.50 75 LEU A N 1
ATOM 587 C CA . LEU A 1 75 ? -4.409 2.246 -8.376 1.00 98.50 75 LEU A CA 1
ATOM 588 C C . LEU A 1 75 ? -4.026 2.831 -7.011 1.00 98.50 75 LEU A C 1
ATOM 590 O O . LEU A 1 75 ? -2.997 3.490 -6.886 1.00 98.50 75 LEU A O 1
ATOM 594 N N . CYS A 1 76 ? -4.839 2.573 -5.984 1.00 98.50 76 CYS A N 1
ATOM 595 C CA . CYS A 1 76 ? -4.560 3.036 -4.630 1.00 98.50 76 CYS A CA 1
ATOM 596 C C . CYS A 1 76 ? -3.276 2.412 -4.071 1.00 98.50 76 CYS A C 1
ATOM 598 O O . CYS A 1 76 ? -2.505 3.128 -3.447 1.00 98.50 76 CYS A O 1
ATOM 600 N N . ALA A 1 77 ? -3.018 1.122 -4.307 1.00 98.44 77 ALA A N 1
ATOM 601 C CA . ALA A 1 77 ? -1.827 0.443 -3.793 1.00 98.44 77 ALA A CA 1
ATOM 602 C C . ALA A 1 77 ? -0.549 0.996 -4.436 1.00 98.44 77 ALA A C 1
ATOM 604 O O . ALA A 1 77 ? 0.414 1.293 -3.730 1.00 98.44 77 ALA A O 1
ATOM 605 N N . ASP A 1 78 ? -0.574 1.204 -5.755 1.00 98.12 78 ASP A N 1
ATOM 606 C CA . ASP A 1 78 ? 0.523 1.835 -6.493 1.00 98.12 78 ASP A CA 1
ATOM 607 C C . ASP A 1 78 ? 0.800 3.250 -5.968 1.00 98.12 78 ASP A C 1
ATOM 609 O O . ASP A 1 78 ? 1.947 3.595 -5.676 1.00 98.12 78 ASP A O 1
ATOM 613 N N . PHE A 1 79 ? -0.255 4.047 -5.769 1.00 98.06 79 PHE A N 1
ATOM 614 C CA . PHE A 1 79 ? -0.134 5.394 -5.215 1.00 98.06 79 PHE A CA 1
ATOM 615 C C . PHE A 1 79 ? 0.391 5.397 -3.772 1.00 98.06 79 PHE A C 1
ATOM 617 O O . PHE A 1 79 ? 1.273 6.191 -3.456 1.00 98.06 79 PHE A O 1
ATOM 624 N N . THR A 1 80 ? -0.101 4.510 -2.900 1.00 98.12 80 THR A N 1
ATOM 625 C CA . THR A 1 80 ? 0.353 4.418 -1.504 1.00 98.12 80 THR A CA 1
ATOM 626 C C . THR A 1 80 ? 1.839 4.076 -1.426 1.00 98.12 80 THR A C 1
ATOM 628 O O . THR A 1 80 ? 2.565 4.736 -0.686 1.00 98.12 80 THR A O 1
ATOM 631 N N . ILE A 1 81 ? 2.314 3.100 -2.210 1.00 97.12 81 ILE A N 1
ATOM 632 C CA . ILE A 1 81 ? 3.744 2.762 -2.249 1.00 97.12 81 ILE A CA 1
ATOM 633 C C . ILE A 1 81 ? 4.571 3.973 -2.696 1.00 97.12 81 ILE A C 1
ATOM 635 O O . ILE A 1 81 ? 5.580 4.283 -2.069 1.00 97.12 81 ILE A O 1
ATOM 639 N N . TRP A 1 82 ? 4.145 4.680 -3.747 1.00 95.81 82 TRP A N 1
ATOM 640 C CA . TRP A 1 82 ? 4.850 5.877 -4.219 1.00 95.81 82 TRP A CA 1
ATOM 641 C C . TRP A 1 82 ? 4.872 7.004 -3.197 1.00 95.81 82 TRP A C 1
ATOM 643 O O . TRP A 1 82 ? 5.893 7.670 -3.049 1.00 95.81 82 TRP A O 1
ATOM 653 N N . PHE A 1 83 ? 3.762 7.214 -2.494 1.00 96.00 83 PHE A N 1
ATOM 654 C CA . PHE A 1 83 ? 3.659 8.240 -1.466 1.00 96.00 83 PHE A CA 1
ATOM 655 C C . PHE A 1 83 ? 4.680 8.003 -0.345 1.00 96.00 83 PHE A C 1
ATOM 657 O O . PHE A 1 83 ? 5.432 8.912 -0.004 1.00 96.00 83 PHE A O 1
ATOM 664 N N . PHE A 1 84 ? 4.782 6.768 0.155 1.00 95.75 84 PHE A N 1
ATOM 665 C CA . PHE A 1 84 ? 5.774 6.414 1.176 1.00 95.75 84 PHE A CA 1
ATOM 666 C C . PHE A 1 84 ? 7.202 6.323 0.641 1.00 95.75 84 PHE A C 1
ATOM 668 O O . PHE A 1 84 ? 8.148 6.589 1.375 1.00 95.75 84 PHE A O 1
ATOM 675 N N . LEU A 1 85 ? 7.389 5.972 -0.632 1.00 95.62 85 LEU A N 1
ATOM 676 C CA . LEU A 1 85 ? 8.705 6.063 -1.254 1.00 95.62 85 LEU A CA 1
ATOM 677 C C . LEU A 1 85 ? 9.185 7.515 -1.273 1.00 95.62 85 LEU A C 1
ATOM 679 O O . LEU A 1 85 ? 10.349 7.759 -0.976 1.00 95.62 85 LEU A O 1
ATOM 683 N N . PHE A 1 86 ? 8.304 8.457 -1.622 1.00 95.00 86 PHE A N 1
ATOM 684 C CA . PHE A 1 86 ? 8.638 9.877 -1.644 1.00 95.00 86 PHE A CA 1
ATOM 685 C C . PHE A 1 86 ? 9.027 10.379 -0.250 1.00 95.00 86 PHE A C 1
ATOM 687 O O . PHE A 1 86 ? 10.085 10.977 -0.111 1.00 95.00 86 PHE A O 1
ATOM 694 N N . ASP A 1 87 ? 8.230 10.051 0.769 1.00 94.06 87 ASP A N 1
ATOM 695 C CA . ASP A 1 87 ? 8.543 10.319 2.180 1.00 94.06 87 ASP A CA 1
ATOM 696 C C . ASP A 1 87 ? 9.940 9.782 2.558 1.00 94.06 87 ASP A C 1
ATOM 698 O O . ASP A 1 87 ? 10.806 10.533 3.001 1.00 94.06 87 ASP A O 1
ATOM 702 N N . HIS A 1 88 ? 10.219 8.515 2.223 1.00 92.81 88 HIS A N 1
ATOM 703 C CA . HIS A 1 88 ? 11.491 7.853 2.522 1.00 92.81 88 HIS A CA 1
ATOM 704 C C . HIS A 1 88 ? 12.722 8.483 1.854 1.00 92.81 88 HIS A C 1
ATOM 706 O O . HIS A 1 88 ? 13.815 8.395 2.405 1.00 92.81 88 HIS A O 1
ATOM 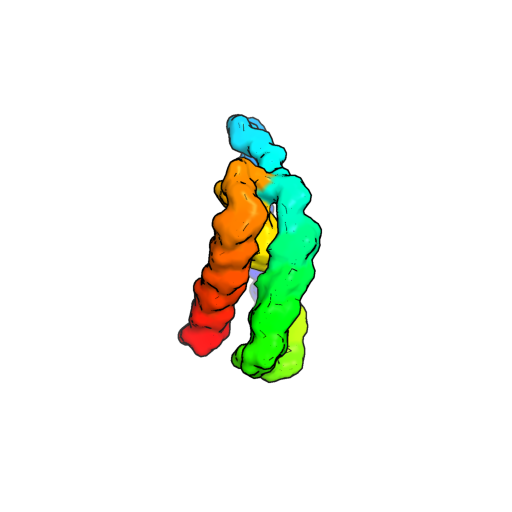712 N N . ILE A 1 89 ? 12.591 9.035 0.642 1.00 92.44 89 ILE A N 1
ATOM 713 C CA . ILE A 1 89 ? 13.729 9.651 -0.065 1.00 92.44 89 ILE A CA 1
ATOM 714 C C . ILE A 1 89 ? 13.949 11.115 0.323 1.00 92.44 89 ILE A C 1
ATOM 716 O O . ILE A 1 89 ? 15.010 11.658 0.006 1.00 92.44 89 ILE A O 1
ATOM 720 N N . THR A 1 90 ? 12.948 11.769 0.918 1.00 92.75 90 THR A N 1
ATOM 721 C CA . THR A 1 90 ? 13.047 13.173 1.336 1.00 92.75 90 THR A CA 1
ATOM 722 C C . THR A 1 90 ? 13.474 13.357 2.789 1.00 92.75 90 THR A C 1
ATOM 724 O O . THR A 1 90 ? 14.021 14.419 3.092 1.00 92.75 90 THR A O 1
ATOM 727 N N . ASP A 1 91 ? 13.243 12.357 3.643 1.00 82.75 91 ASP A N 1
ATOM 728 C CA . ASP A 1 91 ? 13.752 12.282 5.023 1.00 82.75 91 ASP A CA 1
ATOM 729 C C . ASP A 1 91 ? 15.249 11.917 5.090 1.00 82.75 91 ASP A C 1
ATOM 731 O O . ASP A 1 91 ? 15.974 12.532 5.912 1.00 82.75 91 ASP A O 1
#